Protein AF-A0A380EJM0-F1 (afdb_monomer_lite)

Organism: Staphylococcus aureus (NCBI:txid1280)

Structure (mmCIF, N/CA/C/O backbone):
data_AF-A0A380EJM0-F1
#
_entry.id   AF-A0A380EJM0-F1
#
loop_
_atom_site.group_PDB
_atom_site.id
_atom_site.type_symbol
_atom_site.label_atom_id
_atom_site.label_alt_id
_atom_site.label_comp_id
_atom_site.label_asym_id
_atom_site.label_entity_id
_atom_site.label_seq_id
_atom_site.pdbx_PDB_ins_code
_atom_site.Cartn_x
_atom_site.Cartn_y
_atom_site.Cartn_z
_atom_site.occupancy
_atom_site.B_iso_or_equiv
_atom_site.auth_seq_id
_atom_site.auth_comp_id
_atom_site.auth_asym_id
_atom_site.auth_atom_id
_atom_site.pdbx_PDB_model_num
ATOM 1 N N . MET A 1 1 ? 4.138 13.636 8.304 1.00 59.97 1 MET A N 1
ATOM 2 C CA . MET A 1 1 ? 3.051 12.646 8.097 1.00 59.97 1 MET A CA 1
ATOM 3 C C . MET A 1 1 ? 3.360 11.825 6.854 1.00 59.97 1 MET A C 1
ATOM 5 O O . MET A 1 1 ? 3.803 12.417 5.878 1.00 59.97 1 MET A O 1
ATOM 9 N N . SER A 1 2 ? 3.163 10.503 6.876 1.00 88.75 2 SER A N 1
ATOM 10 C CA . SER A 1 2 ? 3.362 9.660 5.686 1.00 88.75 2 SER A CA 1
ATOM 11 C C . SER A 1 2 ? 2.119 9.673 4.784 1.00 88.75 2 SER A C 1
ATOM 13 O O . SER A 1 2 ? 1.018 9.997 5.236 1.00 88.75 2 SER A O 1
ATOM 15 N N . ARG A 1 3 ? 2.282 9.303 3.505 1.00 92.38 3 ARG A N 1
ATOM 16 C CA . ARG A 1 3 ? 1.167 9.147 2.547 1.00 92.38 3 ARG A CA 1
ATOM 17 C C . ARG A 1 3 ? 0.125 8.150 3.068 1.00 92.38 3 ARG A C 1
ATOM 19 O O . ARG A 1 3 ? -1.070 8.404 2.984 1.00 92.38 3 ARG A O 1
ATOM 26 N N . ILE A 1 4 ? 0.585 7.069 3.694 1.00 92.00 4 ILE A N 1
ATOM 27 C CA . ILE A 1 4 ? -0.270 6.046 4.306 1.00 92.00 4 ILE A CA 1
ATOM 28 C C . ILE A 1 4 ? -1.106 6.622 5.459 1.00 92.00 4 ILE A C 1
ATOM 30 O O . ILE A 1 4 ? -2.302 6.354 5.533 1.00 92.00 4 ILE A O 1
ATOM 34 N N . THR A 1 5 ? -0.544 7.497 6.304 1.00 93.06 5 THR A N 1
ATOM 35 C CA . THR A 1 5 ? -1.317 8.177 7.364 1.00 93.06 5 THR A CA 1
ATOM 36 C C . THR A 1 5 ? -2.480 8.998 6.794 1.00 93.06 5 THR A C 1
ATOM 38 O O . THR A 1 5 ? -3.561 9.027 7.379 1.00 93.06 5 THR A O 1
ATOM 41 N N . GLN A 1 6 ? -2.291 9.647 5.639 1.00 94.69 6 GLN A N 1
ATOM 42 C CA . GLN A 1 6 ? -3.364 10.396 4.975 1.00 94.69 6 GLN A CA 1
ATOM 43 C C . GLN A 1 6 ? -4.461 9.466 4.446 1.00 94.69 6 GLN A C 1
ATOM 45 O O . GLN A 1 6 ? -5.638 9.784 4.599 1.00 94.69 6 GLN A O 1
ATOM 50 N N . VAL A 1 7 ? -4.090 8.308 3.887 1.00 95.00 7 VAL A N 1
ATOM 51 C CA . VAL A 1 7 ? -5.055 7.290 3.442 1.00 95.00 7 VAL A CA 1
ATOM 52 C C . VAL A 1 7 ? -5.896 6.790 4.616 1.00 95.00 7 VAL A C 1
ATOM 54 O O . VAL A 1 7 ? -7.119 6.798 4.509 1.00 95.00 7 VAL A O 1
ATOM 57 N N . HIS A 1 8 ? -5.286 6.456 5.759 1.00 94.50 8 HIS A N 1
ATOM 58 C CA . HIS A 1 8 ? -6.044 6.049 6.951 1.00 94.50 8 HIS A CA 1
ATOM 59 C C . HIS A 1 8 ? -7.039 7.123 7.399 1.00 94.50 8 HIS A C 1
ATOM 61 O O . HIS A 1 8 ? -8.190 6.808 7.687 1.00 94.50 8 HIS A O 1
ATOM 67 N N . ARG A 1 9 ? -6.649 8.405 7.379 1.00 95.19 9 ARG A N 1
ATOM 68 C CA . ARG A 1 9 ? -7.573 9.499 7.715 1.00 95.19 9 ARG A CA 1
ATOM 69 C C . ARG A 1 9 ? -8.775 9.550 6.771 1.00 95.19 9 ARG A C 1
ATOM 71 O O . ARG A 1 9 ? -9.889 9.778 7.225 1.00 95.19 9 ARG A O 1
ATOM 78 N N . ILE A 1 10 ? -8.558 9.341 5.473 1.00 95.25 10 ILE A N 1
ATOM 79 C CA . ILE A 1 10 ? -9.638 9.319 4.478 1.00 95.25 10 ILE A CA 1
ATOM 80 C C . ILE A 1 10 ? -10.570 8.124 4.718 1.00 95.25 10 ILE A C 1
ATOM 82 O O . ILE A 1 10 ? -11.785 8.294 4.635 1.00 95.25 10 ILE A O 1
ATOM 86 N N . LEU A 1 11 ? -10.025 6.945 5.044 1.00 95.81 11 LEU A N 1
ATOM 87 C CA . LEU A 1 11 ? -10.819 5.760 5.392 1.00 95.81 11 LEU A CA 1
ATOM 88 C C . LEU A 1 11 ? -11.692 6.009 6.632 1.00 95.81 11 LEU A C 1
ATOM 90 O O . LEU A 1 11 ? -12.872 5.660 6.627 1.00 95.81 11 LEU A O 1
ATOM 94 N N . GLU A 1 12 ? -11.158 6.670 7.665 1.00 95.38 12 GLU A N 1
ATOM 95 C CA . GLU A 1 12 ? -11.947 7.076 8.838 1.00 95.38 12 GLU A CA 1
ATOM 96 C C . GLU A 1 12 ? -13.056 8.066 8.479 1.00 95.38 12 GLU A C 1
ATOM 98 O O . GLU A 1 12 ? -14.221 7.826 8.788 1.00 95.38 12 GLU A O 1
ATOM 103 N N . GLN A 1 13 ? -12.716 9.145 7.769 1.00 97.12 13 GLN A N 1
ATOM 104 C CA . GLN A 1 13 ? -13.666 10.194 7.380 1.00 97.12 13 GLN A CA 1
ATOM 105 C C . GLN A 1 13 ? -14.807 9.684 6.498 1.00 97.12 13 GLN A C 1
ATOM 107 O O . GLN A 1 13 ? -15.890 10.260 6.505 1.00 97.12 13 GLN A O 1
ATOM 112 N N . LYS A 1 14 ? -14.553 8.642 5.703 1.00 96.88 14 LYS A N 1
ATOM 113 C CA . LYS A 1 14 ? -15.541 8.043 4.801 1.00 96.88 14 LYS A CA 1
ATOM 114 C C . LYS A 1 14 ? -16.244 6.820 5.387 1.00 96.88 14 LYS A C 1
ATOM 116 O O . LYS A 1 14 ? -17.065 6.243 4.685 1.00 96.88 14 LYS A O 1
ATOM 121 N N . HIS A 1 15 ? -15.928 6.428 6.623 1.00 95.75 15 HIS A N 1
ATOM 122 C CA . HIS A 1 15 ? -16.452 5.212 7.252 1.00 95.75 15 HIS A CA 1
ATOM 123 C C . HIS A 1 15 ? -16.234 3.952 6.389 1.00 95.75 15 HIS A C 1
ATOM 125 O O . HIS A 1 15 ? -17.138 3.142 6.219 1.00 95.75 15 HIS A O 1
ATOM 131 N N . LEU A 1 16 ? -15.033 3.806 5.816 1.00 95.94 16 LEU A N 1
ATOM 132 C CA . LEU A 1 16 ? -14.648 2.668 4.972 1.00 95.94 16 LEU A CA 1
ATOM 133 C C . LEU A 1 16 ? -13.647 1.772 5.697 1.00 95.94 16 LEU A C 1
ATOM 135 O O . LEU A 1 16 ? -12.703 2.284 6.290 1.00 95.94 16 LEU A O 1
ATOM 139 N N . ASP A 1 17 ? -13.785 0.456 5.580 1.00 93.94 17 ASP A N 1
ATOM 140 C CA . ASP A 1 17 ? -12.886 -0.490 6.259 1.00 93.94 17 ASP A CA 1
ATOM 141 C C . ASP A 1 17 ? -11.534 -0.649 5.548 1.00 93.94 17 ASP A C 1
ATOM 143 O O . ASP A 1 17 ? -10.485 -0.780 6.191 1.00 93.94 17 ASP A O 1
ATOM 147 N N . ALA A 1 18 ? -11.550 -0.608 4.212 1.00 96.06 18 ALA A N 1
ATOM 148 C CA . ALA A 1 18 ? -10.372 -0.784 3.373 1.00 96.06 18 ALA A CA 1
ATOM 149 C C . ALA A 1 18 ? -10.519 -0.124 1.992 1.00 96.06 18 ALA A C 1
ATOM 151 O O . ALA A 1 18 ? -11.607 0.267 1.565 1.00 96.06 18 ALA A O 1
ATOM 152 N N . ILE A 1 19 ? -9.399 -0.033 1.275 1.00 95.75 19 ILE A N 1
ATOM 153 C CA . ILE A 1 19 ? -9.324 0.357 -0.134 1.00 95.75 19 ILE A CA 1
ATOM 154 C C . ILE A 1 19 ? -8.400 -0.593 -0.901 1.00 95.75 19 ILE A C 1
ATOM 156 O O . ILE A 1 19 ? -7.337 -0.979 -0.412 1.00 95.75 19 ILE A O 1
ATOM 160 N N . ILE A 1 20 ? -8.798 -0.924 -2.131 1.00 96.75 20 ILE A N 1
ATOM 161 C CA . ILE A 1 20 ? -7.986 -1.675 -3.091 1.00 96.75 20 ILE A CA 1
ATOM 162 C C . ILE A 1 20 ? -7.498 -0.707 -4.172 1.00 96.75 20 ILE A C 1
ATOM 164 O O . ILE A 1 20 ? -8.295 -0.041 -4.834 1.00 96.75 20 ILE A O 1
ATOM 168 N N . ILE A 1 21 ? -6.183 -0.633 -4.366 1.00 96.50 21 ILE A N 1
ATOM 169 C CA . ILE A 1 21 ? -5.534 0.206 -5.374 1.00 96.50 21 ILE A CA 1
ATOM 170 C C . ILE A 1 21 ? -4.992 -0.676 -6.501 1.00 96.50 21 ILE A C 1
ATOM 172 O O . ILE A 1 21 ? -3.994 -1.383 -6.339 1.00 96.50 21 ILE A O 1
ATOM 176 N N . LEU A 1 22 ? -5.651 -0.597 -7.661 1.00 95.81 22 LEU A N 1
ATOM 177 C CA . LEU A 1 22 ? -5.277 -1.334 -8.877 1.00 95.81 22 LEU A CA 1
ATOM 178 C C . LEU A 1 22 ? -4.435 -0.503 -9.852 1.00 95.81 22 LEU A C 1
ATOM 180 O O . LEU A 1 22 ? -3.632 -1.061 -10.597 1.00 95.81 22 LEU A O 1
ATOM 184 N N . SER A 1 23 ? -4.577 0.827 -9.815 1.00 95.94 23 SER A N 1
ATOM 185 C CA . SER A 1 23 ? -3.733 1.731 -10.601 1.00 95.94 23 SER A CA 1
ATOM 186 C C . SER A 1 23 ? -2.266 1.540 -10.218 1.00 95.94 23 SER A C 1
ATOM 188 O O . SER A 1 23 ? -1.890 1.658 -9.052 1.00 95.94 23 SER A O 1
ATOM 190 N N . ASP A 1 24 ? -1.443 1.273 -11.223 1.00 95.31 24 ASP A N 1
ATOM 191 C CA . ASP A 1 24 ? 0.009 1.167 -11.138 1.00 95.31 24 ASP A CA 1
ATOM 192 C C . ASP A 1 24 ? 0.659 2.445 -10.590 1.00 95.31 24 ASP A C 1
ATOM 194 O O . ASP A 1 24 ? 1.494 2.374 -9.684 1.00 95.31 24 ASP A O 1
ATOM 198 N N . TYR A 1 25 ? 0.211 3.610 -11.060 1.00 95.88 25 TYR A N 1
ATOM 199 C CA . TYR A 1 25 ? 0.654 4.914 -10.583 1.00 95.88 25 TYR A CA 1
ATOM 200 C C . TYR A 1 25 ? 0.360 5.095 -9.090 1.00 95.88 25 TYR A C 1
ATOM 202 O O . TYR A 1 25 ? 1.274 5.352 -8.304 1.00 95.88 25 TYR A O 1
ATOM 210 N N . ASN A 1 26 ? -0.895 4.899 -8.670 1.00 96.00 26 ASN A N 1
ATOM 211 C CA . ASN A 1 26 ? -1.287 5.079 -7.269 1.00 96.00 26 ASN A CA 1
ATOM 212 C C . ASN A 1 26 ? 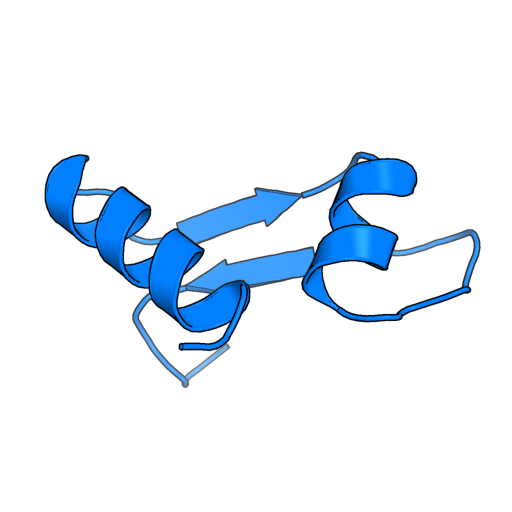-0.626 4.042 -6.354 1.00 96.00 26 ASN A C 1
ATOM 214 O O . ASN A 1 26 ? -0.184 4.383 -5.256 1.00 96.00 26 ASN A O 1
ATOM 218 N N . ARG A 1 27 ? -0.500 2.790 -6.810 1.00 95.88 27 ARG A N 1
ATOM 219 C CA . ARG A 1 27 ? 0.196 1.725 -6.081 1.00 95.88 27 ARG A CA 1
ATOM 220 C C . ARG A 1 27 ? 1.652 2.103 -5.829 1.00 95.88 27 ARG A C 1
ATOM 222 O O . ARG A 1 27 ? 2.094 2.056 -4.680 1.00 95.88 27 ARG A O 1
ATOM 229 N N . ARG A 1 28 ? 2.381 2.536 -6.862 1.00 95.81 28 ARG A N 1
ATOM 230 C CA . ARG A 1 28 ? 3.776 2.984 -6.738 1.00 95.81 28 ARG A CA 1
ATOM 231 C C . ARG A 1 28 ? 3.895 4.223 -5.858 1.00 95.81 28 ARG A C 1
ATOM 233 O O . ARG A 1 28 ? 4.774 4.281 -5.005 1.00 95.81 28 ARG A O 1
ATOM 240 N N . TYR A 1 29 ? 2.999 5.191 -6.021 1.00 95.88 29 TYR A N 1
ATOM 241 C CA . TYR A 1 29 ? 2.987 6.405 -5.211 1.00 95.88 29 TYR A CA 1
ATOM 242 C C . TYR A 1 29 ? 2.795 6.108 -3.716 1.00 95.88 29 TYR A C 1
ATOM 244 O O . TYR A 1 29 ? 3.457 6.721 -2.878 1.00 95.88 29 TYR A O 1
ATOM 252 N N . LEU A 1 30 ? 1.913 5.170 -3.367 1.00 95.75 30 LEU A N 1
ATOM 253 C CA . LEU A 1 30 ? 1.583 4.864 -1.974 1.00 95.75 30 LEU A CA 1
ATOM 254 C C . LEU A 1 30 ? 2.561 3.890 -1.306 1.00 95.75 30 LEU A C 1
ATOM 256 O O . LEU A 1 30 ? 2.819 4.043 -0.116 1.00 95.75 30 LEU A O 1
ATOM 260 N N . SER A 1 31 ? 3.111 2.921 -2.045 1.00 94.12 31 SER A N 1
ATOM 261 C CA . SER A 1 31 ? 3.933 1.832 -1.478 1.00 94.12 31 SER A CA 1
ATOM 262 C C . SER A 1 31 ? 5.406 1.842 -1.894 1.00 94.12 31 SER A C 1
ATOM 264 O O . SER A 1 31 ? 6.209 1.133 -1.298 1.00 94.12 31 SER A O 1
ATOM 266 N N . GLY A 1 32 ? 5.776 2.586 -2.939 1.00 94.75 32 GLY A N 1
ATOM 267 C CA . GLY A 1 32 ? 7.095 2.477 -3.570 1.00 94.75 32 GLY A CA 1
ATOM 268 C C . GLY A 1 32 ? 7.290 1.205 -4.406 1.00 94.75 32 GLY A C 1
ATOM 269 O O . GLY A 1 32 ? 8.339 1.049 -5.023 1.00 94.75 32 GLY A O 1
ATOM 270 N N . PHE A 1 33 ? 6.295 0.313 -4.481 1.00 95.12 33 PHE A N 1
ATOM 271 C CA . PHE A 1 33 ? 6.375 -0.914 -5.270 1.00 95.12 33 PHE A CA 1
ATOM 272 C C . PHE A 1 33 ? 6.544 -0.606 -6.766 1.00 95.12 33 PHE A C 1
ATOM 274 O O . PHE A 1 33 ? 5.719 0.074 -7.384 1.00 95.12 33 PHE A O 1
ATOM 281 N N . THR A 1 34 ? 7.625 -1.114 -7.361 1.00 95.31 34 THR A N 1
ATOM 282 C CA . THR A 1 34 ? 7.983 -0.875 -8.769 1.00 95.31 34 THR A CA 1
ATOM 283 C C . THR A 1 34 ? 7.550 -1.996 -9.710 1.00 95.31 34 THR A C 1
ATOM 285 O O . THR A 1 34 ? 7.605 -1.797 -10.923 1.00 95.31 34 THR A O 1
ATOM 288 N N . GLY A 1 35 ? 7.067 -3.125 -9.178 1.00 92.44 35 GLY A N 1
ATOM 289 C CA . GLY A 1 35 ? 6.607 -4.266 -9.964 1.00 92.44 35 GLY A CA 1
ATOM 290 C C . GLY A 1 35 ? 5.383 -3.959 -10.833 1.00 92.44 35 GLY A C 1
ATOM 2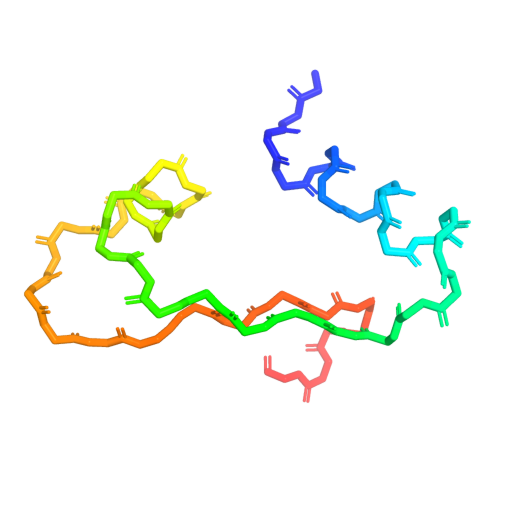91 O O . GLY A 1 35 ? 4.533 -3.118 -10.513 1.00 92.44 35 GLY A O 1
ATOM 292 N N . THR A 1 36 ? 5.302 -4.665 -11.957 1.00 87.38 36 THR A N 1
ATOM 293 C CA . THR A 1 36 ? 4.258 -4.493 -12.976 1.00 87.38 36 THR A CA 1
ATOM 294 C C . THR A 1 36 ? 2.939 -5.141 -12.563 1.00 87.38 36 THR A C 1
ATOM 296 O O . THR A 1 36 ? 1.882 -4.538 -12.741 1.00 87.38 36 THR A O 1
ATOM 299 N N . SER A 1 37 ? 3.004 -6.311 -11.926 1.00 91.44 37 SER A N 1
ATOM 300 C CA . SER A 1 37 ? 1.842 -7.074 -11.465 1.00 91.44 37 SER A CA 1
ATOM 301 C C . SER A 1 37 ? 1.671 -6.965 -9.951 1.00 91.44 37 SER A C 1
ATOM 303 O O . SER A 1 37 ? 2.622 -7.175 -9.200 1.00 91.44 37 SER A O 1
ATOM 305 N N . GLY A 1 38 ? 0.459 -6.639 -9.497 1.00 93.19 38 GLY A N 1
ATOM 306 C CA . GLY A 1 38 ? 0.100 -6.612 -8.078 1.00 93.19 38 GLY A CA 1
ATOM 307 C C . GLY A 1 38 ? -1.033 -5.638 -7.758 1.00 93.19 38 GLY A C 1
ATOM 308 O O . GLY A 1 38 ? -1.277 -4.681 -8.494 1.00 93.19 38 GLY A O 1
ATOM 309 N N . ALA A 1 39 ? -1.700 -5.863 -6.630 1.00 95.06 39 ALA A N 1
ATOM 310 C CA . ALA A 1 39 ? -2.669 -4.946 -6.040 1.00 95.06 39 ALA A CA 1
ATOM 311 C C . ALA A 1 39 ? -2.1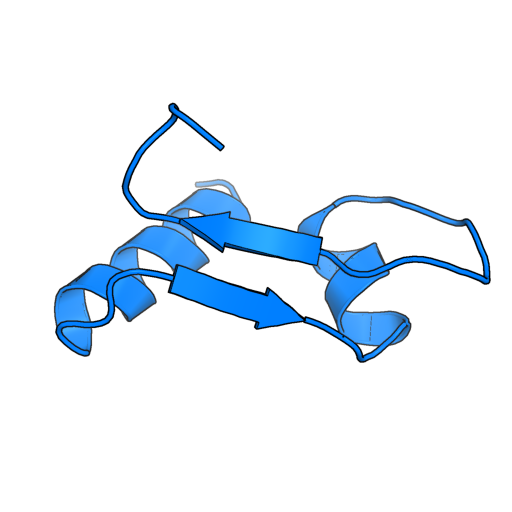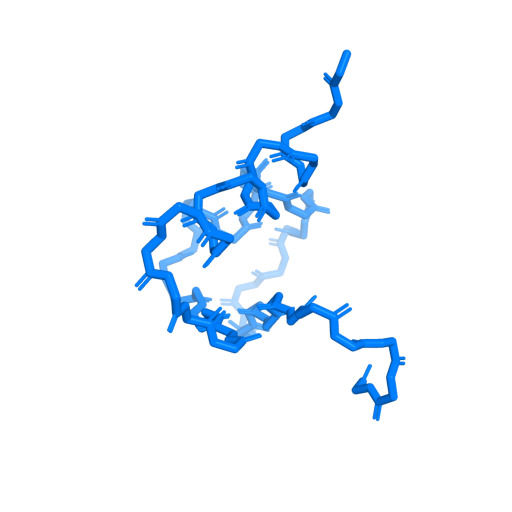50 -4.476 -4.678 1.00 95.06 39 ALA A C 1
ATOM 313 O O . ALA A 1 39 ? -1.440 -5.213 -3.997 1.00 95.06 39 ALA A O 1
ATOM 314 N N . LEU A 1 40 ? -2.494 -3.251 -4.289 1.00 95.69 40 LEU A N 1
ATOM 315 C CA . LEU A 1 40 ? -2.228 -2.748 -2.944 1.00 95.69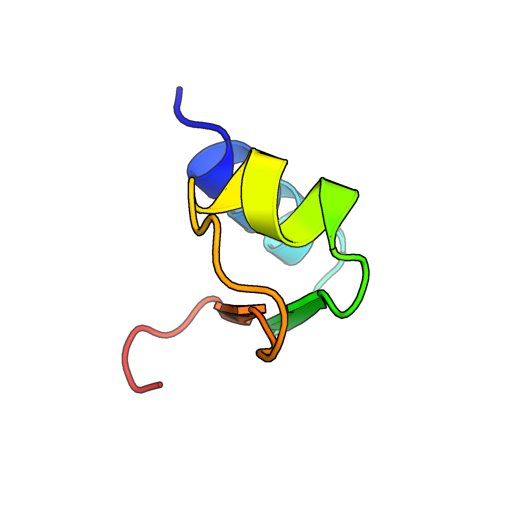 40 LEU A CA 1
ATOM 316 C C . LEU A 1 40 ? -3.543 -2.681 -2.178 1.00 95.69 40 LEU A C 1
ATOM 318 O O . LEU A 1 40 ? -4.496 -2.062 -2.646 1.00 95.69 40 LEU A O 1
ATOM 322 N N . ILE A 1 41 ? -3.571 -3.305 -1.007 1.00 95.88 41 ILE A N 1
ATOM 323 C CA . ILE A 1 41 ? -4.693 -3.256 -0.075 1.00 95.88 41 ILE A CA 1
ATOM 324 C C . ILE A 1 41 ? -4.240 -2.430 1.123 1.00 95.88 41 ILE A C 1
ATOM 326 O O . ILE A 1 41 ? -3.154 -2.649 1.656 1.00 95.88 41 ILE A O 1
ATOM 330 N N . ILE A 1 42 ? -5.051 -1.450 1.513 1.00 94.69 42 ILE A N 1
ATOM 331 C CA . ILE A 1 42 ? -4.846 -0.678 2.740 1.00 94.69 42 ILE A CA 1
ATOM 332 C C . ILE A 1 42 ? -6.127 -0.774 3.556 1.00 94.69 42 ILE A C 1
ATOM 334 O O . ILE A 1 42 ? -7.188 -0.358 3.092 1.00 94.69 42 ILE A O 1
ATOM 338 N N . SER A 1 43 ? -6.010 -1.295 4.769 1.00 94.56 43 SER A N 1
ATOM 339 C CA . SER A 1 43 ? -7.094 -1.486 5.731 1.00 94.56 43 SER A CA 1
ATOM 340 C C . SER A 1 43 ? -6.829 -0.744 7.030 1.00 94.56 43 SER A C 1
ATOM 342 O O . SER A 1 43 ? -5.696 -0.367 7.334 1.00 94.56 43 SER A O 1
ATOM 344 N N . LYS A 1 44 ? -7.883 -0.541 7.820 1.00 87.12 44 LYS A N 1
ATOM 345 C CA . LYS A 1 44 ? -7.755 -0.081 9.211 1.00 87.12 44 LYS A CA 1
ATOM 346 C C . LYS A 1 44 ? -7.114 -1.136 10.116 1.00 87.12 44 LYS A C 1
ATOM 348 O O . LYS A 1 44 ? -6.358 -0.784 11.017 1.00 87.12 44 LYS A O 1
ATOM 353 N N . ASP A 1 45 ? -7.407 -2.409 9.859 1.00 79.69 45 ASP A N 1
ATOM 354 C CA . ASP A 1 45 ? -6.878 -3.537 10.624 1.00 79.69 45 ASP A CA 1
ATOM 355 C C . ASP A 1 45 ? -5.528 -4.013 10.065 1.00 79.69 45 ASP A C 1
ATOM 357 O O . ASP A 1 45 ? -5.305 -3.981 8.854 1.00 79.69 45 ASP A O 1
ATOM 361 N N . LYS A 1 46 ? -4.636 -4.464 10.950 1.00 64.00 46 LYS A N 1
ATOM 362 C CA . LYS A 1 46 ? -3.327 -5.042 10.607 1.00 64.00 46 LYS A CA 1
ATOM 363 C C . LYS A 1 46 ? -3.380 -6.550 10.341 1.00 64.00 46 LYS A C 1
ATOM 365 O O . LYS A 1 46 ? -2.350 -7.116 10.000 1.00 64.00 46 LYS A O 1
ATOM 370 N N . HIS A 1 47 ? -4.533 -7.199 10.506 1.00 59.84 47 HIS A N 1
ATOM 371 C CA . HIS A 1 47 ? -4.701 -8.643 10.282 1.00 59.84 47 HIS A CA 1
ATOM 372 C C . HIS A 1 47 ? -4.792 -9.064 8.802 1.00 59.84 47 HIS A C 1
ATOM 374 O O . HIS A 1 47 ? -5.335 -10.127 8.506 1.00 59.84 47 HIS A O 1
ATOM 380 N N . ILE A 1 48 ? -4.281 -8.252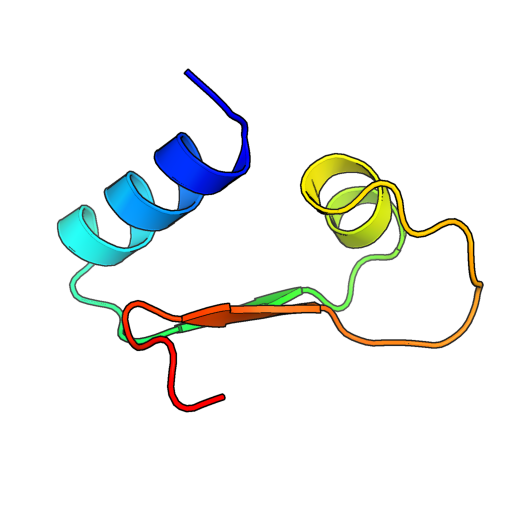 7.873 1.00 53.34 48 ILE A N 1
ATOM 381 C CA . ILE A 1 48 ? -4.348 -8.500 6.425 1.00 53.34 48 ILE A CA 1
ATOM 382 C C . ILE A 1 48 ? -2.946 -8.609 5.840 1.00 53.34 48 ILE A C 1
ATOM 384 O O . ILE A 1 48 ? -2.092 -7.777 6.223 1.00 53.34 48 ILE A O 1
#

Radius of gyration: 10.91 Å; chains: 1; bounding box: 24×21×24 Å

Foldseek 3Di:
DAPLVVVVVVCVVVVHFKDKAPDPVVCCVRPVDPDPDDIDMRGPDPPD

Secondary structure (DSSP, 8-state):
--HHHHHHHHHHHTT-SEEEE--HHHHHHHH----SS--EEEESSS--

InterPro domains:
  IPR000587 Creatinase, N-terminal [PF01321] (3-47)
  IPR029149 Creatinase/Aminopeptidase P/Spt16, N-terminal [G3DSA:3.40.350.10] (1-48)
  IPR029149 Creatinase/Aminopeptidase P/Spt16, N-terminal [SSF53092] (2-47)

Sequence (48 aa):
MSRITQVHRILEQKHLDAIIILSDYNRRYLSGFTGTSGALIISKDKHI

pLDDT: mean 91.3, std 10.17, range [53.34, 97.12]